Protein AF-A0A1S3R4X0-F1 (afdb_monomer_lite)

Foldseek 3Di:
DPVVVVVVVVVVVVVCCVVVVVVVCVVPPDPDDDDADPDPAPPDQAPPQPEHQDLEEEEEDARFAEDEYEDQSNAEYETAYANYEWEYEHQNHAETEFEHAHAHETEFEYANYEYEFEYANHEFEYEDALTETEFEEANTEFEYEEHNTETEYEEANYYWYYYYHNYYTYYHYPPPPPPPDD

Radius of gyration: 17.64 Å; chains: 1; bounding box: 61×36×43 Å

pLDDT: mean 70.92, std 19.94, range [28.09, 96.31]

Organism: Salmo salar (NCBI:txid8030)

Secondary structure (DSSP, 8-state):
--HHHHHHHHHHHHHHHHHHHHHHHHHHS---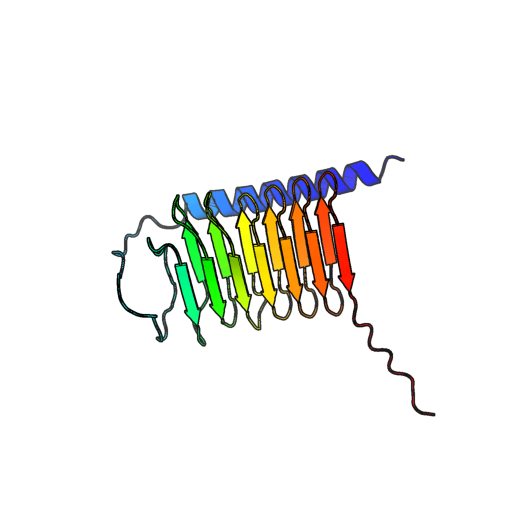-------S---STT-EE---SSSEEEEESTT--EEEEESTT--EEEEESTT-EEEEESTT--EEEEE-SS--EEEEESTT-EEEEESTT-EEEEESTT-EEEEESTT-EEEEESTT-EEEEESTT-EEEEESTT-EEEEE----------

Sequence (182 aa):
MAVTFGLSLSVSWICCLLIGGITCFTLKGNSYGHPAYTGPEPTGSYAQASVVPSPNAKASGHNATSAEVTGPNATSAEVTGPNAMSAVTGPNATSAEATGHNAPSSVKSGPGASADASGPGASAEASGPGASAIASGPGASAIASDPGASAIASGPGASAEASGPGASAEASSLEQTARPLN

Structure (mmCIF, N/CA/C/O backbone):
data_AF-A0A1S3R4X0-F1
#
_entry.id   AF-A0A1S3R4X0-F1
#
loop_
_atom_site.group_PDB
_atom_site.id
_atom_site.type_symbol
_atom_site.label_atom_id
_atom_site.label_alt_id
_atom_site.label_comp_id
_atom_site.label_asym_id
_atom_site.label_entity_id
_atom_site.label_seq_id
_atom_site.pdbx_PDB_ins_code
_atom_site.Cartn_x
_atom_site.Cartn_y
_atom_site.Cartn_z
_atom_site.occupancy
_atom_site.B_iso_or_equiv
_atom_site.auth_seq_id
_atom_site.auth_comp_id
_atom_site.auth_asym_id
_atom_site.auth_atom_id
_atom_site.pdbx_PDB_model_num
ATOM 1 N N . MET A 1 1 ? -19.118 11.518 -16.389 1.00 47.31 1 MET A N 1
ATOM 2 C CA . MET A 1 1 ? -17.783 10.953 -16.094 1.00 47.31 1 MET A CA 1
ATOM 3 C C . MET A 1 1 ? -16.784 12.107 -15.997 1.00 47.31 1 MET A C 1
ATOM 5 O O . MET A 1 1 ? -16.122 12.409 -16.973 1.00 47.31 1 MET A O 1
ATOM 9 N N . ALA A 1 2 ? -16.766 12.852 -14.890 1.00 46.06 2 ALA A N 1
ATOM 10 C CA . ALA A 1 2 ? -15.880 14.027 -14.739 1.00 46.06 2 ALA A CA 1
ATOM 11 C C . ALA A 1 2 ? -15.479 14.299 -13.277 1.00 46.06 2 ALA A C 1
ATOM 13 O O . ALA A 1 2 ? -14.468 14.938 -13.021 1.00 46.06 2 ALA A O 1
ATOM 14 N N . VAL A 1 3 ? -16.239 13.769 -12.314 1.00 44.47 3 VAL A N 1
ATOM 15 C CA . VAL A 1 3 ? -16.005 13.965 -10.874 1.00 44.47 3 VAL A CA 1
ATOM 16 C C . VAL A 1 3 ? -14.913 13.062 -10.282 1.00 44.47 3 VAL A C 1
ATOM 18 O O . VAL A 1 3 ? -14.351 13.404 -9.251 1.00 44.47 3 VAL A O 1
ATOM 21 N N . THR A 1 4 ? -14.538 11.960 -10.941 1.00 45.53 4 THR A N 1
ATOM 22 C CA . THR A 1 4 ? -13.495 11.037 -10.446 1.00 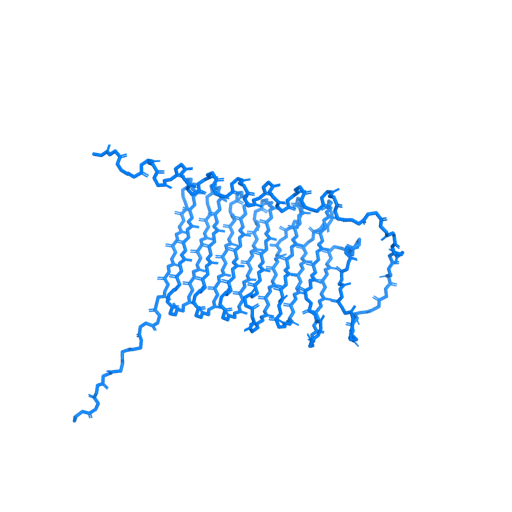45.53 4 THR A CA 1
ATOM 23 C C . THR A 1 4 ? -12.068 11.533 -10.707 1.00 45.53 4 THR A C 1
ATOM 25 O O . THR A 1 4 ? -11.182 11.297 -9.891 1.00 45.53 4 THR A O 1
ATOM 28 N N . PHE A 1 5 ? -11.841 12.286 -11.791 1.00 47.38 5 PHE A N 1
ATOM 29 C CA . PHE A 1 5 ? -10.520 12.850 -12.107 1.00 47.38 5 PHE A CA 1
ATOM 30 C C . PHE A 1 5 ? -10.103 13.974 -11.146 1.00 47.38 5 PHE A C 1
ATOM 32 O O . PHE A 1 5 ? -8.922 14.104 -10.840 1.00 47.38 5 PHE A O 1
ATOM 39 N N . GLY A 1 6 ? -11.060 14.755 -10.630 1.00 41.00 6 GLY A N 1
ATOM 40 C CA . GLY A 1 6 ? -10.781 15.833 -9.673 1.00 41.00 6 GLY A CA 1
ATOM 41 C C . GLY A 1 6 ? -10.344 15.322 -8.297 1.00 41.00 6 GLY A C 1
ATOM 42 O O . GLY A 1 6 ? -9.409 15.861 -7.715 1.00 41.00 6 GLY A O 1
ATOM 43 N N . LEU A 1 7 ? -10.963 14.240 -7.813 1.00 49.34 7 LEU A N 1
ATOM 44 C CA . LEU A 1 7 ? -10.590 13.593 -6.548 1.00 49.34 7 LEU A CA 1
ATOM 45 C C . LEU A 1 7 ? -9.188 12.968 -6.626 1.00 49.34 7 LEU A C 1
ATOM 47 O O . LEU A 1 7 ? -8.397 13.133 -5.703 1.00 49.34 7 LEU A O 1
ATOM 51 N N . SER A 1 8 ? -8.852 12.333 -7.754 1.00 48.47 8 SER A N 1
ATOM 52 C CA . SER A 1 8 ? -7.538 11.710 -7.967 1.00 48.47 8 SER A CA 1
ATOM 53 C C . SER A 1 8 ? -6.403 12.741 -8.081 1.00 48.47 8 SER A C 1
ATOM 55 O O . SER A 1 8 ? -5.341 12.549 -7.491 1.00 48.47 8 SER A O 1
ATOM 57 N N . LEU A 1 9 ? -6.638 13.887 -8.740 1.00 51.53 9 LEU A N 1
ATOM 58 C CA . LEU A 1 9 ? -5.670 14.994 -8.760 1.00 51.53 9 LEU A CA 1
ATOM 59 C C . LEU A 1 9 ? -5.505 15.655 -7.384 1.00 51.53 9 LEU A C 1
ATOM 61 O O . LEU A 1 9 ? -4.389 16.018 -7.021 1.00 51.53 9 LEU A O 1
ATOM 65 N N . SER A 1 10 ? -6.585 15.799 -6.608 1.00 50.53 10 SER A N 1
ATOM 66 C CA . SER A 1 10 ? -6.510 16.352 -5.250 1.00 50.53 10 SER A CA 1
ATOM 67 C C . SER A 1 10 ? -5.749 15.442 -4.289 1.00 50.53 10 SER A C 1
ATOM 69 O O . SER A 1 10 ? -4.933 15.951 -3.528 1.00 50.53 10 SER A O 1
ATOM 71 N N . VAL A 1 11 ? -5.961 14.123 -4.347 1.00 54.81 11 VAL A N 1
ATOM 72 C CA . VAL A 1 11 ? -5.218 13.145 -3.533 1.00 54.81 11 VAL A CA 1
ATOM 73 C C . VAL A 1 11 ? -3.748 13.100 -3.949 1.00 54.81 11 VAL A C 1
ATOM 75 O O . VAL A 1 11 ? -2.881 13.216 -3.094 1.00 54.81 11 VAL A O 1
ATOM 78 N N . SER A 1 12 ? -3.447 13.065 -5.253 1.00 55.78 12 SER A N 1
ATOM 79 C CA . SER A 1 12 ? -2.066 13.119 -5.757 1.00 55.78 12 SER A CA 1
ATOM 80 C C . SER A 1 12 ? -1.344 14.414 -5.364 1.00 55.78 12 SER A C 1
ATOM 82 O O . SER A 1 12 ? -0.168 14.378 -5.005 1.00 55.78 12 SER A O 1
ATOM 84 N N . TRP A 1 13 ? -2.037 15.556 -5.359 1.00 53.19 13 TRP A N 1
ATOM 85 C CA . TRP A 1 13 ? -1.464 16.828 -4.916 1.00 53.19 13 TRP A CA 1
ATOM 86 C C . TRP A 1 13 ? -1.247 16.869 -3.397 1.00 53.19 13 TRP A C 1
ATOM 88 O O . TRP A 1 13 ? -0.196 17.327 -2.947 1.00 53.19 13 TRP A O 1
ATOM 98 N N . ILE A 1 14 ? -2.184 16.333 -2.609 1.00 63.31 14 ILE A N 1
ATOM 99 C CA . ILE A 1 14 ? -2.023 16.159 -1.158 1.00 63.31 14 ILE A CA 1
ATOM 100 C C . ILE A 1 14 ? -0.837 15.230 -0.851 1.00 63.31 14 ILE A C 1
ATOM 102 O O . ILE A 1 14 ? -0.012 15.581 -0.012 1.00 63.31 14 ILE A O 1
ATOM 106 N N . CYS A 1 15 ? -0.682 14.117 -1.578 1.00 56.91 15 CYS A N 1
ATOM 107 C CA . CYS A 1 15 ? 0.455 13.204 -1.456 1.00 56.91 15 CYS A CA 1
ATOM 108 C C . CYS A 1 15 ? 1.763 13.894 -1.857 1.00 56.91 15 CYS A C 1
ATOM 110 O O . CYS A 1 15 ? 2.741 13.799 -1.129 1.00 56.91 15 CYS A O 1
ATOM 112 N N . CYS A 1 16 ? 1.789 14.672 -2.944 1.00 54.78 16 CYS A N 1
ATOM 113 C CA . CYS A 1 16 ? 2.972 15.449 -3.331 1.00 54.78 16 CYS A CA 1
ATOM 114 C C . CYS A 1 16 ? 3.359 16.503 -2.279 1.00 54.78 16 CYS A C 1
ATOM 116 O O . CYS A 1 16 ? 4.545 16.735 -2.057 1.00 54.78 16 CYS A O 1
ATOM 118 N N . LEU A 1 17 ? 2.386 17.145 -1.625 1.00 56.50 17 LEU A N 1
ATOM 119 C CA . LEU A 1 17 ? 2.631 18.124 -0.560 1.00 56.50 17 LEU A CA 1
ATOM 120 C C . LEU A 1 17 ? 3.038 17.467 0.763 1.00 56.50 17 LEU A C 1
ATOM 122 O O . LEU A 1 17 ? 3.854 18.037 1.480 1.00 56.50 17 LEU A O 1
ATOM 126 N N . LEU A 1 18 ? 2.526 16.274 1.070 1.00 59.66 18 LEU A N 1
ATOM 127 C CA . LEU A 1 18 ? 2.957 15.474 2.218 1.00 59.66 18 LEU A CA 1
ATOM 128 C C . LEU A 1 18 ? 4.369 14.926 1.998 1.00 59.66 18 LEU A C 1
ATOM 130 O O . LEU A 1 18 ? 5.250 15.212 2.796 1.00 59.66 18 LEU A O 1
ATOM 134 N N . ILE A 1 19 ? 4.633 14.251 0.879 1.00 59.62 19 ILE A N 1
ATOM 135 C CA . ILE A 1 19 ? 5.949 13.691 0.525 1.00 59.62 19 ILE A CA 1
ATOM 136 C C . ILE A 1 19 ? 6.988 14.812 0.355 1.00 59.62 19 ILE A C 1
ATOM 138 O O . ILE A 1 19 ? 8.092 14.741 0.896 1.00 59.62 19 ILE A O 1
ATOM 142 N N . GLY A 1 20 ? 6.634 15.890 -0.350 1.00 52.09 20 GLY A N 1
ATOM 143 C CA . GLY A 1 20 ? 7.471 17.082 -0.508 1.00 52.09 20 GLY A CA 1
ATOM 144 C C . GLY A 1 20 ? 7.675 17.844 0.803 1.00 52.09 20 GLY A C 1
ATOM 145 O O . GLY A 1 20 ? 8.754 18.369 1.056 1.00 52.09 20 GLY A O 1
ATOM 146 N N . GLY A 1 21 ? 6.661 17.877 1.668 1.00 50.28 21 GLY A N 1
ATOM 147 C CA . GLY A 1 21 ? 6.725 18.491 2.991 1.00 50.28 21 GLY A CA 1
ATOM 148 C C . GLY A 1 21 ? 7.621 17.712 3.946 1.00 50.28 21 GLY A C 1
ATOM 149 O O . GLY A 1 21 ? 8.451 18.318 4.611 1.00 50.28 21 GLY A O 1
ATOM 150 N N . ILE A 1 22 ? 7.520 16.383 3.959 1.00 56.66 22 ILE A N 1
ATOM 151 C CA . ILE A 1 22 ? 8.335 15.493 4.794 1.00 56.66 22 ILE A CA 1
ATOM 152 C C . ILE A 1 22 ? 9.797 15.524 4.327 1.00 56.66 22 ILE A C 1
ATOM 154 O O . ILE A 1 22 ? 10.690 15.720 5.145 1.00 56.66 22 ILE A O 1
ATOM 158 N N . THR A 1 23 ? 10.056 15.448 3.017 1.00 48.06 23 THR A N 1
ATOM 159 C CA . THR A 1 23 ? 11.420 15.558 2.455 1.00 48.06 23 THR A CA 1
ATOM 160 C C . THR A 1 23 ? 12.035 16.955 2.616 1.00 48.06 23 THR A C 1
ATOM 162 O O . THR A 1 23 ? 13.235 17.089 2.852 1.00 48.06 23 THR A O 1
ATOM 165 N N . CYS A 1 24 ? 11.235 18.023 2.538 1.00 38.50 24 CYS A N 1
ATOM 166 C CA . CYS A 1 24 ? 11.701 19.389 2.796 1.00 38.50 24 CYS A CA 1
ATOM 167 C C . CYS A 1 24 ? 11.922 19.649 4.298 1.00 38.50 24 CYS A C 1
ATOM 169 O O . CYS A 1 24 ? 12.855 20.360 4.679 1.00 38.50 24 CYS A O 1
ATOM 171 N N . PHE A 1 25 ? 11.107 19.043 5.166 1.00 35.41 25 PHE A N 1
ATOM 172 C CA . PHE A 1 25 ? 11.258 19.122 6.617 1.00 35.41 25 PHE A CA 1
ATOM 173 C C . PHE A 1 25 ? 12.509 18.369 7.097 1.00 35.41 25 PHE A C 1
ATOM 175 O O . PHE A 1 25 ? 13.238 18.895 7.938 1.00 35.41 25 PHE A O 1
ATOM 182 N N . THR A 1 26 ? 12.841 17.215 6.505 1.00 45.47 26 THR A N 1
ATOM 183 C CA . THR A 1 26 ? 14.084 16.479 6.811 1.00 45.47 26 THR A CA 1
ATOM 184 C C . THR A 1 26 ? 15.342 17.171 6.280 1.00 45.47 26 THR A C 1
ATOM 186 O O . THR A 1 26 ? 16.381 17.112 6.928 1.00 45.47 26 THR A O 1
ATOM 189 N N . LEU A 1 27 ? 15.264 17.919 5.171 1.00 42.38 27 LEU A N 1
ATOM 190 C CA . LEU A 1 27 ? 16.390 18.727 4.671 1.00 42.38 27 LEU A CA 1
ATOM 191 C C . LEU A 1 27 ? 16.694 19.971 5.527 1.00 42.38 27 LEU A C 1
ATOM 193 O O . LEU A 1 27 ? 17.805 20.499 5.455 1.00 42.38 27 LEU A O 1
ATOM 197 N N . LYS A 1 28 ? 15.737 20.455 6.332 1.00 34.75 28 LYS A N 1
ATOM 198 C CA . LYS A 1 28 ? 15.907 21.652 7.181 1.00 34.75 28 LYS A CA 1
ATOM 199 C C . LYS A 1 28 ? 16.036 21.345 8.681 1.00 34.75 28 LYS A C 1
ATOM 201 O O . LYS A 1 28 ? 16.394 22.236 9.452 1.00 34.75 28 LYS A O 1
ATOM 206 N N . GLY A 1 29 ? 15.763 20.108 9.093 1.00 33.56 29 GLY A N 1
ATOM 207 C CA . GLY A 1 29 ? 15.883 19.636 10.468 1.00 33.56 29 GLY A CA 1
ATOM 208 C C . GLY A 1 29 ? 17.273 19.084 10.781 1.00 33.56 29 GLY A C 1
ATOM 209 O O . GLY A 1 29 ? 17.555 17.920 10.539 1.00 33.56 29 GLY A O 1
ATOM 210 N N . ASN A 1 30 ? 18.088 19.919 11.422 1.00 37.84 30 ASN A N 1
ATOM 211 C CA . ASN A 1 30 ? 19.191 19.532 12.306 1.00 37.84 30 ASN A CA 1
ATOM 212 C C . ASN A 1 30 ? 20.501 19.038 11.667 1.00 37.84 30 ASN A C 1
ATOM 214 O O . ASN A 1 30 ? 20.929 17.897 11.822 1.00 37.84 30 ASN A O 1
ATOM 218 N N . SER A 1 31 ? 21.267 20.014 11.178 1.00 38.22 31 SER A N 1
ATOM 219 C CA . SER A 1 31 ? 22.726 20.054 11.331 1.00 38.22 31 SER A CA 1
ATOM 220 C C . SER A 1 31 ? 23.139 20.070 12.815 1.00 38.22 31 SER A C 1
ATOM 222 O O . SER A 1 31 ? 23.602 21.089 13.313 1.00 38.22 31 SER A O 1
ATOM 224 N N . TYR A 1 32 ? 22.985 18.961 13.539 1.00 34.22 32 TYR A N 1
ATOM 225 C CA . TYR A 1 32 ? 23.678 18.737 14.811 1.00 34.22 32 TYR A CA 1
ATOM 226 C C . TYR A 1 32 ? 24.128 17.283 14.868 1.00 34.22 32 TYR A C 1
ATOM 228 O O . TYR A 1 32 ? 23.333 16.368 15.060 1.00 34.22 32 TYR A O 1
ATOM 236 N N . GLY A 1 33 ? 25.422 17.091 14.614 1.00 35.88 33 GLY A N 1
ATOM 237 C CA . GLY A 1 33 ? 26.056 15.786 14.563 1.00 35.88 33 GLY A CA 1
ATOM 238 C C . GLY A 1 33 ? 25.955 15.031 15.883 1.00 35.88 33 GLY A C 1
ATOM 239 O O . GLY A 1 33 ? 26.102 15.601 16.963 1.00 35.88 33 GLY A O 1
ATOM 240 N N . HIS A 1 34 ? 25.781 13.719 15.770 1.00 28.09 34 HIS A N 1
ATOM 241 C CA . HIS A 1 34 ? 26.094 12.781 16.834 1.00 28.09 34 HIS A CA 1
ATOM 242 C C . HIS A 1 34 ? 26.784 11.565 16.195 1.00 28.09 34 HIS A C 1
ATOM 244 O O . HIS A 1 34 ? 26.302 11.075 15.172 1.00 28.09 34 HIS A O 1
ATOM 250 N N . PRO A 1 35 ? 27.950 11.128 16.702 1.00 36.06 35 PRO A N 1
ATOM 251 C CA . PRO A 1 35 ? 28.755 10.112 16.040 1.00 36.06 35 PRO A CA 1
ATOM 252 C C . PRO A 1 35 ? 28.048 8.754 16.060 1.00 36.06 35 PRO A C 1
ATOM 254 O O . PRO A 1 35 ? 27.421 8.378 17.051 1.00 36.06 35 PRO A O 1
ATOM 257 N N . ALA A 1 36 ? 28.179 8.032 14.946 1.00 32.47 36 ALA A N 1
ATOM 258 C CA . ALA A 1 36 ? 27.643 6.696 14.732 1.00 32.47 36 ALA A CA 1
ATOM 259 C C . ALA A 1 36 ? 28.091 5.735 15.846 1.00 32.47 36 ALA A C 1
ATOM 261 O O . ALA A 1 36 ? 29.285 5.487 16.023 1.00 32.47 36 ALA A O 1
ATOM 262 N N . TYR A 1 37 ? 27.129 5.189 16.590 1.00 30.66 37 TYR A N 1
ATOM 263 C CA . TYR A 1 37 ? 27.383 4.170 17.601 1.00 30.66 37 TYR A CA 1
ATOM 264 C C . TYR A 1 37 ? 27.243 2.786 16.960 1.00 30.66 37 TYR A C 1
ATOM 266 O O . TYR A 1 37 ? 26.142 2.328 16.665 1.00 30.66 37 TYR A O 1
ATOM 274 N N . THR A 1 38 ? 28.370 2.119 16.718 1.00 36.75 38 THR A N 1
ATOM 275 C CA . THR A 1 38 ? 28.429 0.708 16.316 1.00 36.75 38 THR A CA 1
ATOM 276 C C . THR A 1 38 ? 28.556 -0.150 17.578 1.00 36.75 38 THR A C 1
ATOM 278 O O . THR A 1 38 ? 29.664 -0.440 18.029 1.00 36.75 38 THR A O 1
ATOM 281 N N . GLY A 1 39 ? 27.430 -0.505 18.194 1.00 33.59 39 GLY A N 1
ATOM 282 C CA . GLY A 1 39 ? 27.356 -1.343 19.396 1.00 33.59 39 GLY A CA 1
ATOM 283 C C . GLY A 1 39 ? 26.039 -2.132 19.449 1.00 33.59 39 GLY A C 1
ATOM 284 O O . GLY A 1 39 ? 25.142 -1.824 18.666 1.00 33.59 39 GLY A O 1
ATOM 285 N N . PRO A 1 40 ? 25.934 -3.169 20.306 1.00 38.47 40 PRO A N 1
ATOM 286 C CA . PRO A 1 40 ? 24.816 -4.119 20.308 1.00 38.47 40 PRO A CA 1
ATOM 287 C C . PRO A 1 40 ? 23.471 -3.439 20.605 1.00 38.47 40 PRO A C 1
ATOM 289 O O . PRO A 1 40 ? 23.451 -2.359 21.192 1.00 38.47 40 PRO A O 1
ATOM 292 N N . GLU A 1 41 ? 22.379 -4.093 20.174 1.00 44.31 41 GLU A N 1
ATOM 293 C CA . GLU A 1 41 ? 20.972 -3.651 20.259 1.00 44.31 41 GLU A CA 1
ATOM 294 C C . GLU A 1 41 ? 20.704 -2.693 21.439 1.00 44.31 41 GLU A C 1
ATOM 296 O O . GLU A 1 41 ? 20.881 -3.086 22.597 1.00 44.31 41 GLU A O 1
ATOM 301 N N . PRO A 1 42 ? 20.256 -1.446 21.188 1.00 41.44 42 PRO A N 1
ATOM 302 C CA . PRO A 1 42 ? 19.991 -0.493 22.254 1.00 41.44 42 PRO A CA 1
ATOM 303 C C . PRO A 1 42 ? 18.702 -0.874 22.996 1.00 41.44 42 PRO A C 1
ATOM 305 O O . PRO A 1 42 ? 17.617 -0.372 22.716 1.00 41.44 42 PRO A O 1
ATOM 308 N N . THR A 1 43 ? 18.817 -1.752 23.991 1.00 39.84 43 THR A N 1
ATOM 309 C CA . THR A 1 43 ? 17.780 -2.000 24.999 1.00 39.84 43 THR A CA 1
ATOM 310 C C . THR A 1 43 ? 17.875 -0.918 26.079 1.00 39.84 43 THR A C 1
ATOM 312 O O . THR A 1 43 ? 18.408 -1.146 27.164 1.00 39.84 43 THR A O 1
ATOM 315 N N . GLY A 1 44 ? 17.443 0.309 25.777 1.00 35.19 44 GLY A N 1
ATOM 316 C CA . GLY A 1 44 ? 17.578 1.433 26.708 1.00 35.19 44 GLY A CA 1
ATOM 317 C C . GLY A 1 44 ? 16.786 2.673 26.304 1.00 35.19 44 GLY A C 1
ATOM 318 O O . GLY A 1 44 ? 16.515 2.899 25.131 1.00 35.19 44 GLY A O 1
ATOM 319 N N . SER A 1 45 ? 16.404 3.473 27.301 1.00 32.06 45 SER A N 1
ATOM 320 C CA . SER A 1 45 ? 15.369 4.522 27.317 1.00 32.06 45 SER A CA 1
ATOM 321 C C . SER A 1 45 ? 15.569 5.749 26.404 1.00 32.06 45 SER A C 1
ATOM 323 O O . SER A 1 45 ? 15.039 6.811 26.712 1.00 32.06 45 SER A O 1
ATOM 325 N N . TYR A 1 46 ? 16.300 5.646 25.296 1.00 40.03 46 TYR A N 1
ATOM 326 C CA . TYR A 1 46 ? 16.515 6.702 24.290 1.00 40.03 46 TYR A CA 1
ATOM 327 C C . TYR A 1 46 ? 16.852 6.095 22.918 1.00 40.03 46 TYR A C 1
ATOM 329 O O . TYR A 1 46 ? 17.752 6.551 22.219 1.00 40.03 46 TYR A O 1
ATOM 337 N N . ALA A 1 47 ? 16.115 5.054 22.517 1.00 42.47 47 ALA A N 1
ATOM 338 C CA . ALA A 1 47 ? 16.218 4.442 21.194 1.00 42.47 47 ALA A CA 1
ATOM 339 C C . ALA A 1 47 ? 15.587 5.336 20.103 1.00 42.47 47 ALA A C 1
ATOM 341 O O . ALA A 1 47 ? 14.598 4.979 19.464 1.00 42.47 47 ALA A O 1
ATOM 342 N N . GLN A 1 48 ? 16.166 6.519 19.891 1.00 44.28 48 GLN A N 1
ATOM 343 C CA . GLN A 1 48 ? 16.161 7.148 18.577 1.00 44.28 48 GLN A CA 1
ATOM 344 C C . GLN A 1 48 ? 17.305 6.486 17.811 1.00 44.28 48 GLN A C 1
ATOM 346 O O . GLN A 1 48 ? 18.461 6.883 17.965 1.00 44.28 48 GLN A O 1
ATOM 351 N N . ALA A 1 49 ? 17.016 5.424 17.050 1.00 44.66 49 ALA A N 1
ATOM 352 C CA . ALA A 1 49 ? 18.001 4.822 16.158 1.00 44.66 49 ALA A CA 1
ATOM 353 C C . ALA A 1 49 ? 18.197 5.764 14.960 1.00 44.66 49 ALA A C 1
ATOM 355 O O . ALA A 1 49 ? 17.697 5.542 13.862 1.00 44.66 49 ALA A O 1
ATOM 356 N N . SER A 1 50 ? 18.887 6.872 15.230 1.00 43.75 50 SER A N 1
ATOM 357 C CA . SER A 1 50 ? 19.375 7.820 14.242 1.00 43.75 50 SER A CA 1
ATOM 358 C C . SER A 1 50 ? 20.349 7.081 13.330 1.00 43.75 50 SER A C 1
ATOM 360 O O . SER A 1 50 ? 21.425 6.679 13.771 1.00 43.75 50 SER A O 1
ATOM 362 N N . VAL A 1 51 ? 19.904 6.858 12.091 1.00 47.16 51 VAL A N 1
ATOM 363 C CA . VAL A 1 51 ? 20.682 6.496 10.898 1.00 47.16 51 VAL A CA 1
ATOM 364 C C . VAL A 1 51 ? 21.809 5.501 11.186 1.00 47.16 51 VAL A C 1
ATOM 366 O O . VAL A 1 51 ? 22.977 5.867 11.318 1.00 47.16 51 VAL A O 1
ATOM 369 N N . VAL A 1 52 ? 21.472 4.214 11.269 1.00 44.50 52 VAL A N 1
ATOM 370 C CA . VAL A 1 52 ? 22.494 3.169 11.389 1.00 44.50 52 VAL A CA 1
ATOM 371 C C . VAL A 1 52 ? 23.119 2.946 10.000 1.00 44.50 52 VAL A C 1
ATOM 373 O O . VAL A 1 52 ? 22.389 2.596 9.076 1.00 44.50 52 VAL A O 1
ATOM 376 N N . PRO A 1 53 ? 24.453 3.043 9.810 1.00 47.41 53 PRO A N 1
ATOM 377 C CA . PRO A 1 53 ? 25.127 2.603 8.577 1.00 47.41 53 PRO A CA 1
ATOM 378 C C . PRO A 1 53 ? 25.166 1.071 8.417 1.00 47.41 53 PRO A C 1
ATOM 380 O O . PRO A 1 53 ? 25.990 0.536 7.675 1.00 47.41 53 PRO A O 1
ATOM 383 N N . SER A 1 54 ? 24.314 0.355 9.148 1.00 57.75 54 SER A N 1
ATOM 384 C CA . SER A 1 54 ? 24.196 -1.094 9.086 1.00 57.75 54 SER A CA 1
ATOM 385 C C . SER A 1 54 ? 23.088 -1.452 8.102 1.00 57.75 54 SER A C 1
ATOM 387 O O . SER A 1 54 ? 22.106 -0.721 8.007 1.00 57.75 54 SER A O 1
ATOM 389 N N . PRO A 1 55 ? 23.191 -2.591 7.399 1.00 76.75 55 PRO A N 1
ATOM 390 C CA . PRO A 1 55 ? 22.124 -3.075 6.524 1.00 76.75 55 PRO A CA 1
ATOM 391 C C . PRO A 1 55 ? 20.765 -3.222 7.232 1.00 76.75 55 PRO A C 1
ATOM 393 O O . PRO A 1 55 ? 19.724 -3.261 6.577 1.00 76.75 55 PRO A O 1
ATOM 396 N N . ASN A 1 56 ? 20.762 -3.289 8.564 1.00 78.69 56 ASN A N 1
ATOM 397 C CA . ASN A 1 56 ? 19.583 -3.518 9.379 1.00 78.69 56 ASN A CA 1
ATOM 398 C C . ASN A 1 56 ? 19.546 -2.550 10.570 1.00 78.69 56 ASN A C 1
ATOM 400 O O . ASN A 1 56 ? 20.581 -2.303 11.196 1.00 78.69 56 ASN A O 1
ATOM 404 N N . ALA A 1 57 ? 18.356 -2.061 10.919 1.00 79.31 57 ALA A N 1
ATOM 405 C CA . ALA A 1 57 ? 18.098 -1.332 12.159 1.00 79.31 57 ALA A CA 1
ATOM 406 C C . ALA A 1 57 ? 16.953 -1.988 12.936 1.00 79.31 57 ALA A C 1
ATOM 408 O O . ALA A 1 57 ? 15.979 -2.449 12.349 1.00 79.31 57 ALA A O 1
ATOM 409 N N . LYS A 1 58 ? 17.066 -2.031 14.263 1.00 81.31 58 LYS A N 1
ATOM 410 C CA . LYS A 1 58 ? 16.025 -2.574 15.135 1.00 81.31 58 LYS A CA 1
ATOM 411 C C . LYS A 1 58 ? 15.941 -1.773 16.426 1.00 81.31 58 LYS A C 1
ATOM 413 O O . LYS A 1 58 ? 16.965 -1.523 17.061 1.00 81.31 58 LYS A O 1
ATOM 418 N N . ALA A 1 59 ? 14.732 -1.385 16.814 1.00 76.69 59 ALA A N 1
ATOM 419 C CA . ALA A 1 59 ? 14.458 -0.676 18.057 1.00 76.69 59 ALA A CA 1
ATOM 420 C C . ALA A 1 59 ? 13.232 -1.277 18.759 1.00 76.69 59 ALA A C 1
ATOM 422 O O . ALA A 1 59 ? 12.197 -1.505 18.142 1.00 76.69 59 ALA A O 1
ATOM 423 N N . SER A 1 60 ? 13.327 -1.522 20.066 1.00 77.56 60 SER A N 1
ATOM 424 C CA . SER A 1 60 ? 12.214 -2.062 20.853 1.00 77.56 60 SER A CA 1
ATOM 425 C C . SER A 1 60 ? 12.152 -1.430 22.240 1.00 77.56 60 SER A C 1
ATOM 427 O O . SER A 1 60 ? 13.182 -1.163 22.8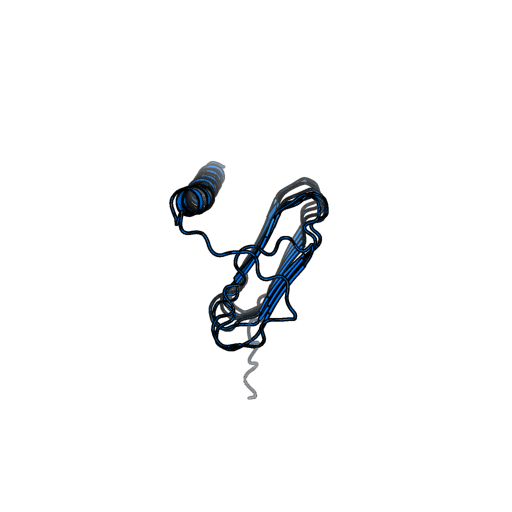62 1.00 77.56 60 SER A O 1
ATOM 429 N N . GLY A 1 61 ? 10.936 -1.184 22.727 1.00 71.94 61 GLY A N 1
ATOM 430 C CA . GLY A 1 61 ? 10.663 -0.744 24.093 1.00 71.94 61 GLY A CA 1
ATOM 431 C C . GLY A 1 61 ? 9.819 0.527 24.182 1.00 71.94 61 GLY A C 1
ATOM 432 O O . GLY A 1 61 ? 9.415 1.122 23.188 1.00 71.94 61 GLY A O 1
ATOM 433 N N . HIS A 1 62 ? 9.571 0.973 25.414 1.00 64.50 62 HIS A N 1
ATOM 434 C CA . HIS A 1 62 ? 8.663 2.087 25.725 1.00 64.50 62 HIS A CA 1
ATOM 435 C C . HIS A 1 62 ? 9.067 3.441 25.117 1.00 64.50 62 HIS A C 1
ATOM 437 O O . HIS A 1 62 ? 8.237 4.343 25.062 1.00 64.50 62 HIS A O 1
ATOM 443 N N . ASN A 1 63 ? 10.322 3.588 24.675 1.00 64.12 63 ASN A N 1
ATOM 444 C CA . ASN A 1 63 ? 10.829 4.795 24.015 1.00 64.12 63 ASN A CA 1
ATOM 445 C C . ASN A 1 63 ? 11.368 4.534 22.593 1.00 64.12 63 ASN A C 1
ATOM 447 O O . ASN A 1 63 ? 12.047 5.385 22.022 1.00 64.12 63 ASN A O 1
ATOM 451 N N . ALA A 1 64 ? 11.117 3.351 22.027 1.00 71.31 64 ALA A N 1
ATOM 452 C CA . ALA A 1 64 ? 11.449 3.086 20.634 1.00 71.31 64 ALA A CA 1
ATOM 453 C C . ALA A 1 64 ? 10.440 3.818 19.745 1.00 71.31 64 ALA A C 1
ATOM 455 O O . ALA A 1 64 ? 9.230 3.619 19.863 1.00 71.31 64 ALA A O 1
ATOM 456 N N . THR A 1 65 ? 10.942 4.714 18.901 1.00 73.69 65 THR A N 1
ATOM 457 C CA . THR A 1 65 ? 10.098 5.583 18.067 1.00 73.69 65 THR A CA 1
ATOM 458 C C . THR A 1 65 ? 10.484 5.543 16.601 1.00 73.69 65 THR A C 1
ATOM 460 O O . THR A 1 65 ? 9.600 5.656 15.766 1.00 73.69 65 THR A O 1
ATOM 463 N N . SER A 1 66 ? 11.758 5.335 16.256 1.00 75.00 66 SER A N 1
ATOM 464 C CA . SER A 1 66 ? 12.162 5.267 14.851 1.00 75.00 66 SER A CA 1
ATOM 465 C C . SER A 1 66 ? 13.355 4.341 14.606 1.00 75.00 66 SER A C 1
ATOM 467 O O . SER A 1 66 ? 14.248 4.240 15.456 1.00 75.00 66 SER A O 1
ATOM 469 N N . ALA A 1 67 ? 13.355 3.686 13.444 1.00 76.56 67 ALA A N 1
ATOM 470 C CA . ALA A 1 67 ? 14.490 3.003 12.841 1.00 76.56 67 ALA A CA 1
ATOM 471 C C . ALA A 1 67 ? 14.524 3.324 11.345 1.00 76.56 67 ALA A C 1
ATOM 473 O O . ALA A 1 67 ? 13.599 2.990 10.602 1.00 76.56 67 ALA A O 1
ATOM 474 N N . GLU A 1 68 ? 15.616 3.949 10.905 1.00 77.75 68 GLU A N 1
ATOM 475 C CA . GLU A 1 68 ? 15.787 4.360 9.514 1.00 77.75 68 GLU A CA 1
ATOM 476 C C . GLU A 1 68 ? 17.102 3.836 8.943 1.00 77.75 68 GLU A C 1
ATOM 478 O O . GLU A 1 68 ? 18.172 4.019 9.534 1.00 77.75 68 GLU A O 1
ATOM 483 N N . VAL A 1 69 ? 17.028 3.198 7.772 1.00 72.50 69 VAL A N 1
ATOM 484 C CA . VAL A 1 69 ? 18.204 2.693 7.054 1.00 72.50 69 VAL A CA 1
ATOM 485 C C . VAL A 1 69 ? 18.169 3.170 5.609 1.00 72.50 69 VAL A C 1
ATOM 487 O O . VAL A 1 69 ? 17.279 2.821 4.838 1.00 72.50 69 VAL A O 1
ATOM 490 N N . THR A 1 70 ? 19.172 3.949 5.214 1.00 77.62 70 THR A N 1
ATOM 491 C CA . THR A 1 70 ? 19.316 4.432 3.835 1.00 77.62 70 THR A CA 1
ATOM 492 C C . THR A 1 70 ? 20.681 4.051 3.287 1.00 77.62 70 THR A C 1
ATOM 494 O O . THR A 1 70 ? 21.698 4.258 3.945 1.00 77.62 70 THR A O 1
ATOM 497 N N . GLY A 1 71 ? 20.723 3.520 2.065 1.00 73.06 71 GLY A N 1
ATOM 498 C CA . GLY A 1 71 ? 21.978 3.261 1.366 1.00 73.06 71 GLY A CA 1
ATOM 499 C C . GLY A 1 71 ? 21.958 2.034 0.453 1.00 73.06 71 GLY A C 1
ATOM 500 O O . GLY A 1 71 ? 20.986 1.283 0.418 1.00 73.06 71 GLY A O 1
ATOM 501 N N . PRO A 1 72 ? 23.056 1.789 -0.284 1.00 69.81 72 PRO A N 1
ATOM 502 C CA . PRO A 1 72 ? 23.160 0.673 -1.229 1.00 69.81 72 PRO A CA 1
ATOM 503 C C . PRO A 1 72 ? 23.065 -0.703 -0.556 1.00 69.81 72 PRO A C 1
ATOM 505 O O . PRO A 1 72 ? 22.683 -1.676 -1.196 1.00 69.81 72 PRO A O 1
ATOM 508 N N . ASN A 1 73 ? 23.396 -0.774 0.734 1.00 75.69 73 ASN A N 1
ATOM 509 C CA . ASN A 1 73 ? 23.327 -1.990 1.534 1.00 75.69 73 ASN A CA 1
ATOM 510 C C . ASN A 1 73 ? 22.117 -2.004 2.482 1.00 75.69 73 ASN A C 1
ATOM 512 O O . ASN A 1 73 ? 22.079 -2.826 3.379 1.00 75.69 73 ASN A O 1
ATOM 516 N N . ALA A 1 74 ? 21.172 -1.068 2.353 1.00 77.25 74 ALA A N 1
ATOM 517 C CA . ALA A 1 74 ? 20.002 -1.022 3.223 1.00 77.25 74 ALA A CA 1
ATOM 518 C C . ALA A 1 74 ? 19.087 -2.221 2.955 1.00 77.25 74 ALA A C 1
ATOM 520 O O . ALA A 1 74 ? 18.706 -2.451 1.808 1.00 77.25 74 ALA A O 1
ATOM 521 N N . THR A 1 75 ? 18.704 -2.939 4.009 1.00 78.75 75 THR A N 1
ATOM 522 C CA . THR A 1 75 ? 17.972 -4.207 3.915 1.00 78.75 75 THR A CA 1
ATOM 523 C C . THR A 1 75 ? 16.671 -4.144 4.715 1.00 78.75 75 THR A C 1
ATOM 525 O O . THR A 1 75 ? 15.597 -4.210 4.108 1.00 78.75 75 THR A O 1
ATOM 528 N N . SER A 1 76 ? 16.729 -3.933 6.041 1.00 80.19 76 SER A N 1
ATOM 529 C CA . SER A 1 76 ? 15.525 -3.882 6.894 1.00 80.19 76 SER A CA 1
ATOM 530 C C . SER A 1 76 ? 15.562 -2.864 8.037 1.00 80.19 76 SER A C 1
ATOM 532 O O . SER A 1 76 ? 16.629 -2.484 8.516 1.00 80.19 76 SER A O 1
ATOM 534 N N . ALA A 1 77 ? 14.381 -2.453 8.497 1.00 82.12 77 ALA A N 1
ATOM 535 C CA . ALA A 1 77 ? 14.201 -1.710 9.737 1.00 82.12 77 ALA A CA 1
ATOM 536 C C . ALA A 1 77 ? 12.998 -2.274 10.507 1.00 82.12 77 ALA A C 1
ATOM 538 O O . ALA A 1 77 ? 11.966 -2.564 9.906 1.00 82.12 77 ALA A O 1
ATOM 539 N N . GLU A 1 78 ? 13.131 -2.428 11.821 1.00 84.50 78 GLU A N 1
ATOM 540 C CA . GLU A 1 78 ? 12.079 -2.932 12.710 1.00 84.50 78 GLU A CA 1
ATOM 541 C C . GLU A 1 78 ? 11.941 -2.003 13.919 1.00 84.50 78 GLU A C 1
ATOM 543 O O . GLU A 1 78 ? 12.924 -1.715 14.609 1.00 84.50 78 GLU A O 1
ATOM 548 N N . VAL A 1 79 ? 10.722 -1.553 14.213 1.00 82.00 79 VAL A N 1
ATOM 549 C CA . VAL A 1 79 ? 10.434 -0.799 15.437 1.00 82.00 79 VAL A CA 1
ATOM 550 C C . VAL A 1 79 ? 9.228 -1.370 16.154 1.00 82.00 79 VAL A C 1
ATOM 552 O O . VAL A 1 79 ? 8.143 -1.453 15.590 1.00 82.00 79 VAL A O 1
ATOM 555 N N . THR A 1 80 ? 9.397 -1.686 17.436 1.00 84.31 80 THR A N 1
ATOM 556 C CA . THR A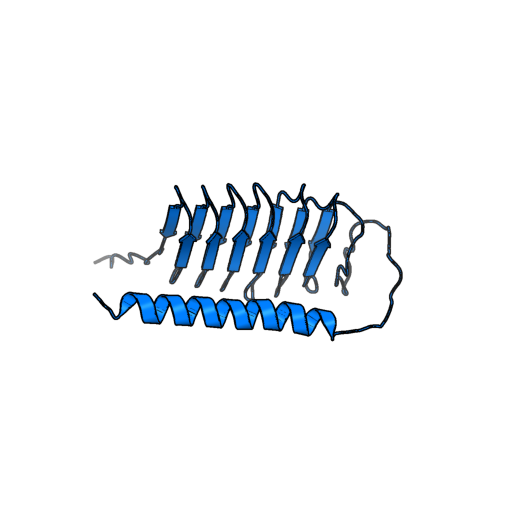 1 80 ? 8.289 -1.981 18.349 1.00 84.31 80 THR A CA 1
ATOM 557 C C . THR A 1 80 ? 8.222 -0.919 19.439 1.00 84.31 80 THR A C 1
ATOM 559 O O . THR A 1 80 ? 9.074 -0.879 20.327 1.00 84.31 80 THR A O 1
ATOM 562 N N . GLY A 1 81 ? 7.199 -0.069 19.407 1.00 80.69 81 GLY A N 1
ATOM 563 C CA . GLY A 1 81 ? 7.049 1.021 20.366 1.00 80.69 81 GLY A CA 1
ATOM 564 C C . GLY A 1 81 ? 5.761 1.822 20.181 1.00 80.69 81 GLY A C 1
ATOM 565 O O . GLY A 1 81 ? 5.040 1.637 19.206 1.00 80.69 81 GLY A O 1
ATOM 566 N N . PRO A 1 82 ? 5.412 2.705 21.131 1.00 71.62 82 PRO A N 1
ATOM 567 C CA . PRO A 1 82 ? 4.119 3.379 21.133 1.00 71.62 82 PRO A CA 1
ATOM 568 C C . PRO A 1 82 ? 3.870 4.226 19.882 1.00 71.62 82 PRO A C 1
ATOM 570 O O . PRO A 1 82 ? 2.723 4.277 19.476 1.00 71.62 82 PRO A O 1
ATOM 573 N N . ASN A 1 83 ? 4.897 4.826 19.274 1.00 78.00 83 ASN A N 1
ATOM 574 C CA . ASN A 1 83 ? 4.817 5.610 18.033 1.00 78.00 83 ASN A CA 1
ATOM 575 C C . ASN A 1 83 ? 5.885 5.099 17.052 1.00 78.00 83 ASN A C 1
ATOM 577 O O . ASN A 1 83 ? 6.811 5.828 16.709 1.00 78.00 83 ASN A O 1
ATOM 581 N N . ALA A 1 84 ? 5.849 3.804 16.736 1.00 82.25 84 ALA A N 1
ATOM 582 C CA . ALA A 1 84 ? 6.880 3.146 15.941 1.00 82.25 84 ALA A CA 1
ATOM 583 C C . ALA A 1 84 ? 6.890 3.642 14.486 1.00 82.25 84 ALA A C 1
ATOM 585 O O . ALA A 1 84 ? 5.876 3.557 13.802 1.00 82.25 84 ALA A O 1
ATOM 586 N N . MET A 1 85 ? 8.042 4.103 14.007 1.00 82.56 85 MET A N 1
ATOM 587 C CA . MET A 1 85 ? 8.267 4.506 12.621 1.00 82.56 85 MET A CA 1
ATOM 588 C C . MET A 1 85 ? 9.428 3.710 12.025 1.00 82.56 85 MET A C 1
ATOM 590 O O . MET A 1 85 ? 10.524 3.696 12.575 1.00 82.56 85 MET A O 1
ATOM 594 N N . SER A 1 86 ? 9.204 3.037 10.905 1.00 81.31 86 SER A N 1
ATOM 595 C CA . SER A 1 86 ? 10.222 2.229 10.237 1.00 81.31 86 SER A CA 1
ATOM 596 C C . SER A 1 86 ? 10.374 2.665 8.790 1.00 81.31 86 SER A C 1
ATOM 598 O O . SER A 1 86 ? 9.406 2.648 8.033 1.00 81.31 86 SER A O 1
ATOM 600 N N . ALA A 1 87 ? 11.578 3.068 8.391 1.00 82.88 87 ALA A N 1
ATOM 601 C CA . ALA A 1 87 ? 11.831 3.536 7.034 1.00 82.88 87 ALA A CA 1
ATOM 602 C C . ALA A 1 87 ? 13.090 2.903 6.454 1.00 82.88 87 ALA A C 1
ATOM 604 O O . ALA A 1 87 ? 14.159 2.911 7.068 1.00 82.88 87 ALA A O 1
ATOM 605 N N . VAL A 1 88 ? 12.997 2.381 5.232 1.00 78.56 88 VAL A N 1
ATOM 606 C CA . VAL A 1 88 ? 14.179 1.863 4.539 1.00 78.56 88 VAL A CA 1
ATOM 607 C C . VAL A 1 88 ? 14.188 2.289 3.081 1.00 78.56 88 VAL A C 1
ATOM 609 O O . VAL A 1 88 ? 13.211 2.120 2.360 1.00 78.56 88 VAL A O 1
ATOM 612 N N . THR A 1 89 ? 15.328 2.797 2.622 1.00 78.50 89 THR A N 1
ATOM 613 C CA . THR A 1 89 ? 15.512 3.209 1.228 1.00 78.50 89 THR A CA 1
ATOM 614 C C . THR A 1 89 ? 16.807 2.632 0.672 1.00 78.50 89 THR A C 1
ATOM 616 O O . THR A 1 89 ? 17.895 2.895 1.187 1.00 78.50 89 THR A O 1
ATOM 619 N N . GLY A 1 90 ? 16.710 1.854 -0.406 1.00 71.00 90 GLY A N 1
ATOM 620 C CA . GLY A 1 90 ? 17.879 1.278 -1.065 1.00 71.00 90 GLY A CA 1
ATOM 621 C C . GLY A 1 90 ? 17.526 0.248 -2.142 1.00 71.00 90 GLY A C 1
ATOM 622 O O . GLY A 1 90 ? 16.408 -0.252 -2.186 1.00 71.00 90 GLY A O 1
ATOM 623 N N . PRO A 1 91 ? 18.477 -0.104 -3.019 1.00 67.75 91 PRO A N 1
ATOM 624 C CA . PRO A 1 91 ? 18.260 -1.095 -4.074 1.00 67.75 91 PRO A CA 1
ATOM 625 C C . PRO A 1 91 ? 18.101 -2.531 -3.543 1.00 67.75 91 PRO A C 1
ATOM 627 O O . PRO A 1 91 ? 17.458 -3.340 -4.197 1.00 67.75 91 PRO A O 1
ATOM 630 N N . ASN A 1 92 ? 18.659 -2.838 -2.365 1.00 72.31 92 ASN A N 1
ATOM 631 C CA . ASN A 1 92 ? 18.560 -4.145 -1.695 1.00 72.31 92 ASN A CA 1
ATOM 632 C C . ASN A 1 92 ? 17.505 -4.164 -0.580 1.00 72.31 92 ASN A C 1
ATOM 634 O O . ASN A 1 92 ? 17.470 -5.067 0.257 1.00 72.31 92 ASN A O 1
ATOM 638 N N . ALA A 1 93 ? 16.675 -3.129 -0.533 1.00 71.88 93 ALA A N 1
ATOM 639 C CA . ALA A 1 93 ? 15.789 -2.873 0.571 1.00 71.88 93 ALA A CA 1
ATOM 640 C C . ALA A 1 93 ? 14.620 -3.870 0.518 1.00 71.88 93 ALA A C 1
ATOM 642 O O . ALA A 1 93 ? 13.722 -3.731 -0.301 1.00 71.88 93 ALA A O 1
ATOM 643 N N . THR A 1 94 ? 14.590 -4.828 1.447 1.00 76.44 94 THR A N 1
ATOM 644 C CA . THR A 1 94 ? 13.573 -5.890 1.473 1.00 76.44 94 THR A CA 1
ATOM 645 C C . THR A 1 94 ? 12.385 -5.587 2.378 1.00 76.44 94 THR A C 1
ATOM 647 O O . THR A 1 94 ? 11.269 -5.715 1.902 1.00 76.44 94 THR A O 1
ATOM 650 N N . SER A 1 95 ? 12.580 -5.133 3.625 1.00 81.19 95 SER A N 1
ATOM 651 C CA . SER A 1 95 ? 11.473 -4.970 4.600 1.00 81.19 95 SER A CA 1
ATOM 652 C C . SER A 1 95 ? 11.532 -3.667 5.415 1.00 81.19 95 SER A C 1
ATOM 654 O O . SER A 1 95 ? 12.612 -3.092 5.569 1.00 81.19 95 SER A O 1
ATOM 656 N N . ALA A 1 96 ? 10.390 -3.182 5.901 1.00 84.75 96 ALA A N 1
ATOM 657 C CA . ALA A 1 96 ? 10.245 -2.151 6.929 1.00 84.75 96 ALA A CA 1
ATOM 658 C C . ALA A 1 96 ? 9.036 -2.503 7.813 1.00 84.75 96 ALA A C 1
ATOM 660 O O . ALA A 1 96 ? 7.922 -2.597 7.308 1.00 84.75 96 ALA A O 1
ATOM 661 N N . GLU A 1 97 ? 9.246 -2.697 9.114 1.00 87.88 97 GLU A N 1
ATOM 662 C CA . GLU A 1 97 ? 8.215 -3.175 10.045 1.00 87.88 97 GLU A CA 1
ATOM 663 C C . GLU A 1 97 ? 8.039 -2.217 11.225 1.00 87.88 97 GLU A C 1
ATOM 665 O O . GLU A 1 97 ? 9.013 -1.836 11.882 1.00 87.88 97 GLU A O 1
ATOM 670 N N . ALA A 1 98 ? 6.794 -1.839 11.514 1.00 85.31 98 ALA A N 1
ATOM 671 C CA . ALA A 1 98 ? 6.452 -0.976 12.639 1.00 85.31 98 ALA A CA 1
ATOM 672 C C . ALA A 1 98 ? 5.268 -1.541 13.433 1.00 85.31 98 ALA A C 1
ATOM 674 O O . ALA A 1 98 ? 4.148 -1.634 12.942 1.00 85.31 98 ALA A O 1
ATOM 675 N N . THR A 1 99 ? 5.497 -1.877 14.699 1.00 87.25 99 THR A N 1
ATOM 676 C CA . THR A 1 99 ? 4.448 -2.335 15.617 1.00 87.25 99 THR A CA 1
ATOM 677 C C . THR A 1 99 ? 4.277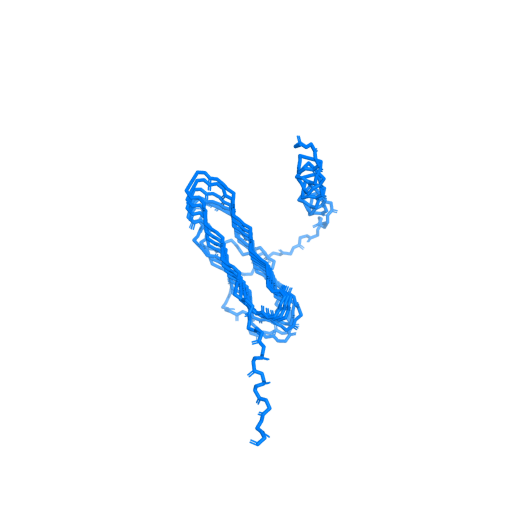 -1.339 16.753 1.00 87.25 99 THR A C 1
ATOM 679 O O . THR A 1 99 ? 5.243 -0.971 17.425 1.00 87.25 99 THR A O 1
ATOM 682 N N . GLY A 1 100 ? 3.044 -0.905 17.007 1.00 84.12 100 GLY A N 1
ATOM 683 C CA . GLY A 1 100 ? 2.788 0.119 18.011 1.00 84.12 100 GLY A CA 1
ATOM 684 C C . GLY A 1 100 ? 1.335 0.274 18.422 1.00 84.12 100 GLY A C 1
ATOM 685 O O . GLY A 1 100 ? 0.437 -0.358 17.884 1.00 84.12 100 GLY A O 1
ATOM 686 N N . HIS A 1 101 ? 1.107 1.128 19.419 1.00 77.81 101 HIS A N 1
ATOM 687 C CA . HIS A 1 101 ? -0.231 1.375 19.970 1.00 77.81 101 HIS A CA 1
ATOM 688 C C . HIS A 1 101 ? -0.766 2.788 19.654 1.00 77.81 101 HIS A C 1
ATOM 690 O O . HIS A 1 101 ? -1.932 3.054 19.926 1.00 77.81 101 HIS A O 1
ATOM 696 N N . ASN A 1 102 ? 0.048 3.673 19.059 1.00 78.38 102 ASN A N 1
ATOM 697 C CA . ASN A 1 102 ? -0.338 4.984 18.524 1.00 78.38 102 ASN A CA 1
ATOM 698 C C . ASN A 1 102 ? 0.186 5.118 17.083 1.00 78.38 102 ASN A C 1
ATOM 700 O O . ASN A 1 102 ? 1.310 5.566 16.873 1.00 78.38 102 ASN A O 1
ATOM 704 N N . ALA A 1 103 ? -0.621 4.714 16.103 1.00 75.75 103 ALA A N 1
ATOM 705 C CA . ALA A 1 103 ? -0.385 4.940 14.675 1.00 75.75 103 ALA A CA 1
ATOM 706 C C . ALA A 1 103 ? 1.041 4.597 14.195 1.00 75.75 103 ALA A C 1
ATOM 708 O O . ALA A 1 103 ? 1.781 5.483 13.764 1.00 75.75 103 ALA A O 1
ATOM 709 N N . PRO A 1 104 ? 1.459 3.321 14.291 1.00 78.94 104 PRO A N 1
ATOM 710 C CA . PRO A 1 104 ? 2.746 2.911 13.752 1.00 78.94 104 PRO A CA 1
ATOM 711 C C . PRO A 1 104 ? 2.782 3.094 12.230 1.00 78.94 104 PRO A C 1
ATOM 713 O O . PRO A 1 104 ? 1.773 2.890 11.553 1.00 78.94 104 PRO A O 1
ATOM 716 N N . SER A 1 105 ? 3.945 3.457 11.694 1.00 80.25 105 SER A N 1
ATOM 717 C CA . SER A 1 105 ? 4.130 3.720 10.267 1.00 80.25 105 SER A CA 1
ATOM 718 C C . SER A 1 105 ? 5.342 2.987 9.710 1.00 80.25 105 SER A C 1
ATOM 720 O O . SER A 1 105 ? 6.421 3.027 10.303 1.00 80.25 105 SER A O 1
ATOM 722 N N . SER A 1 106 ? 5.176 2.343 8.558 1.00 76.31 106 SER A N 1
ATOM 723 C CA . SER A 1 106 ? 6.269 1.747 7.795 1.00 76.31 106 SER A CA 1
ATOM 724 C C . SER A 1 106 ? 6.297 2.272 6.364 1.00 76.31 106 SER A C 1
ATOM 726 O O . SER A 1 106 ? 5.269 2.354 5.695 1.00 76.31 106 SER A O 1
ATOM 728 N N . VAL A 1 107 ? 7.488 2.647 5.895 1.00 86.19 107 VAL A N 1
ATOM 729 C CA . VAL A 1 107 ? 7.691 3.216 4.558 1.00 86.19 107 VAL A CA 1
ATOM 730 C C . VAL A 1 107 ? 8.868 2.539 3.870 1.00 86.19 107 VAL A C 1
ATOM 732 O O . VAL A 1 107 ? 9.971 2.429 4.421 1.00 86.19 107 VAL A O 1
ATOM 735 N N . LYS A 1 108 ? 8.645 2.106 2.629 1.00 79.62 108 LYS A N 1
ATOM 736 C CA . LYS A 1 108 ? 9.647 1.402 1.836 1.00 79.62 108 LYS A CA 1
ATOM 737 C C . LYS A 1 108 ? 9.621 1.810 0.368 1.00 79.62 108 LYS A C 1
ATOM 739 O O . LYS A 1 108 ? 8.581 1.760 -0.281 1.00 79.62 108 LYS A O 1
ATOM 744 N N . SER A 1 109 ? 10.801 2.086 -0.182 1.00 80.00 109 SER A N 1
ATOM 745 C CA . SER A 1 109 ? 10.968 2.351 -1.615 1.00 80.00 109 SER A CA 1
ATOM 746 C C . SER A 1 109 ? 12.074 1.485 -2.214 1.00 80.00 109 SER A C 1
ATOM 748 O O . SER A 1 109 ? 13.198 1.468 -1.705 1.00 80.00 109 SER A O 1
ATOM 750 N N . GLY A 1 110 ? 11.763 0.788 -3.309 1.00 77.00 110 GLY A N 1
ATOM 751 C CA . GLY A 1 110 ? 12.689 -0.067 -4.056 1.00 77.00 110 GLY A CA 1
ATOM 752 C C . GLY A 1 110 ? 11.997 -1.260 -4.737 1.00 77.00 110 GLY A C 1
ATOM 753 O O . GLY A 1 110 ? 10.849 -1.572 -4.429 1.00 77.00 110 GLY A O 1
ATOM 754 N N . PRO A 1 111 ? 12.664 -1.955 -5.677 1.00 75.94 111 PRO A N 1
ATOM 755 C CA . PRO A 1 111 ? 12.141 -3.199 -6.244 1.00 75.94 111 PRO A CA 1
ATOM 756 C C . PRO A 1 111 ? 11.853 -4.231 -5.144 1.00 75.94 111 PRO A C 1
ATOM 758 O O . PRO A 1 111 ? 12.723 -4.505 -4.321 1.00 75.94 111 PRO A O 1
ATOM 761 N N . GLY A 1 112 ? 10.646 -4.803 -5.129 1.00 78.06 112 GLY A N 1
ATOM 762 C CA . GLY A 1 112 ? 10.220 -5.748 -4.092 1.00 78.06 112 GLY A CA 1
ATOM 763 C C . GLY A 1 112 ? 10.071 -5.133 -2.695 1.00 78.06 112 GLY A C 1
ATOM 764 O O . GLY A 1 112 ? 10.162 -5.860 -1.708 1.00 78.06 112 GLY A O 1
ATOM 765 N N . ALA A 1 113 ? 9.877 -3.812 -2.599 1.00 84.69 113 ALA A N 1
ATOM 766 C CA . ALA A 1 113 ? 9.636 -3.119 -1.339 1.00 84.69 113 ALA A CA 1
ATOM 767 C C . ALA A 1 113 ? 8.499 -3.780 -0.546 1.00 84.69 113 ALA A C 1
ATOM 769 O O . ALA A 1 113 ? 7.382 -3.868 -1.047 1.00 84.69 113 ALA A O 1
ATOM 770 N N . SER A 1 114 ? 8.763 -4.191 0.697 1.00 90.31 114 SER A N 1
ATOM 771 C CA . SER A 1 114 ? 7.718 -4.600 1.637 1.00 90.31 114 SER A CA 1
ATOM 772 C C . SER A 1 114 ? 7.672 -3.688 2.863 1.00 90.31 114 SER A C 1
ATOM 774 O O . SER A 1 114 ? 8.716 -3.351 3.430 1.00 90.31 114 SER A O 1
ATOM 776 N N . ALA A 1 115 ? 6.465 -3.261 3.231 1.00 89.88 115 ALA A N 1
ATOM 777 C CA . ALA A 1 115 ? 6.181 -2.444 4.404 1.00 89.88 115 ALA A CA 1
ATOM 778 C C . ALA A 1 115 ? 5.052 -3.097 5.216 1.00 89.88 115 ALA A C 1
ATOM 780 O O . ALA A 1 115 ? 3.994 -3.393 4.657 1.00 89.88 115 ALA A O 1
ATOM 781 N N . ASP A 1 116 ? 5.275 -3.320 6.511 1.00 93.50 116 ASP A N 1
ATOM 782 C CA . ASP A 1 116 ? 4.282 -3.864 7.444 1.00 93.50 116 ASP A CA 1
ATOM 783 C C . ASP A 1 116 ? 4.076 -2.909 8.624 1.00 93.50 116 ASP A C 1
ATOM 785 O O . ASP A 1 116 ? 5.043 -2.390 9.196 1.00 93.50 116 ASP A O 1
ATOM 789 N N . ALA A 1 117 ? 2.824 -2.614 8.957 1.00 90.56 117 ALA A N 1
ATOM 790 C CA . ALA A 1 117 ? 2.472 -1.830 10.129 1.00 90.56 117 ALA A CA 1
ATOM 791 C C . ALA A 1 117 ? 1.331 -2.490 10.912 1.00 90.56 117 ALA A C 1
ATOM 793 O O . ALA A 1 117 ? 0.283 -2.824 10.356 1.00 90.56 117 ALA A O 1
ATOM 794 N N . SER A 1 118 ? 1.485 -2.609 12.233 1.00 92.31 118 SER A N 1
ATOM 795 C CA . SER A 1 118 ? 0.492 -3.260 13.095 1.00 92.31 118 SER A CA 1
ATOM 796 C C . SER A 1 118 ? 0.192 -2.450 14.352 1.00 92.31 118 SER A C 1
ATOM 798 O O . SER A 1 118 ? 1.083 -2.173 15.159 1.00 92.31 118 SER A O 1
ATOM 800 N N . GLY A 1 119 ? -1.074 -2.064 14.522 1.00 90.06 119 GLY A N 1
ATOM 801 C CA . GLY A 1 119 ? -1.545 -1.213 15.610 1.00 90.06 119 GLY A CA 1
ATOM 802 C C . GLY A 1 119 ? -2.766 -0.357 15.254 1.00 90.06 119 GLY A C 1
ATOM 803 O O . GLY A 1 119 ? -3.151 -0.255 14.090 1.00 90.06 119 GLY A O 1
ATOM 804 N N . PRO A 1 120 ? -3.393 0.314 16.237 1.00 86.94 120 PRO A N 1
ATOM 805 C CA . PRO A 1 120 ? -4.407 1.332 15.967 1.00 86.94 120 PRO A CA 1
ATOM 806 C C . PRO A 1 120 ? -3.829 2.450 15.091 1.00 86.94 120 PRO A C 1
ATOM 808 O O . PRO A 1 120 ? -2.816 3.044 15.454 1.00 86.94 120 PRO A O 1
ATOM 811 N N . GLY A 1 121 ? -4.466 2.737 13.955 1.00 86.31 121 GLY A N 1
ATOM 812 C CA . GLY A 1 121 ? -4.004 3.725 12.975 1.00 86.31 121 GLY A CA 1
ATOM 813 C C . GLY A 1 121 ? -2.754 3.309 12.193 1.00 86.31 121 GLY A C 1
ATOM 814 O O . GLY A 1 121 ? -2.056 4.179 11.675 1.00 86.31 121 GLY A O 1
ATOM 815 N N . ALA A 1 122 ? -2.428 2.012 12.148 1.00 90.50 122 ALA A N 1
ATOM 816 C CA . ALA A 1 122 ? -1.275 1.505 11.410 1.00 90.50 122 ALA A CA 1
ATOM 817 C C . ALA A 1 122 ? -1.288 1.950 9.942 1.00 90.50 122 ALA A C 1
ATOM 819 O O . ALA A 1 122 ? -2.317 1.861 9.276 1.00 90.50 122 ALA A O 1
ATOM 820 N N . SER A 1 123 ? -0.142 2.406 9.441 1.00 90.25 123 SER A N 1
ATOM 821 C CA . SER A 1 123 ? 0.007 2.902 8.071 1.00 90.25 123 SER A CA 1
ATOM 822 C C . SER A 1 123 ? 1.224 2.272 7.397 1.00 90.25 123 SER A C 1
ATOM 824 O O . SER A 1 123 ? 2.339 2.438 7.883 1.0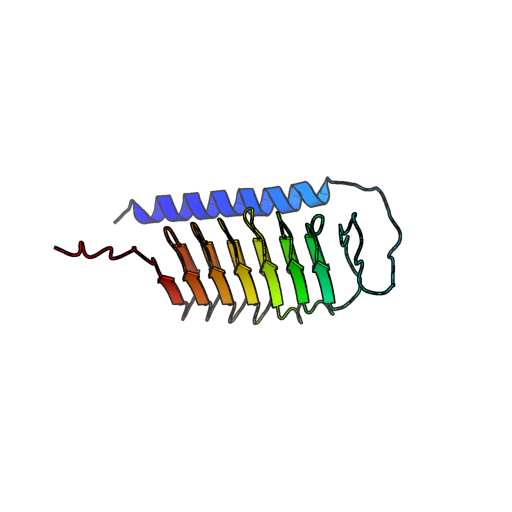0 90.25 123 SER A O 1
ATOM 826 N N . ALA A 1 124 ? 1.025 1.564 6.288 1.00 90.25 124 ALA A N 1
ATOM 827 C CA . ALA A 1 124 ? 2.097 0.932 5.522 1.00 90.25 124 ALA A CA 1
ATOM 828 C C . ALA A 1 124 ? 2.132 1.468 4.089 1.00 90.25 124 ALA A C 1
ATOM 830 O O . ALA A 1 124 ? 1.113 1.462 3.396 1.00 90.25 124 ALA A O 1
ATOM 831 N N . GLU A 1 125 ? 3.307 1.895 3.633 1.00 92.44 125 GLU A N 1
ATOM 832 C CA . GLU A 1 125 ? 3.512 2.448 2.294 1.00 92.44 125 GLU A CA 1
ATOM 833 C C . GLU A 1 125 ? 4.696 1.775 1.593 1.00 92.44 125 GLU A C 1
ATOM 835 O O . GLU A 1 125 ? 5.819 1.761 2.105 1.00 92.44 125 GLU A O 1
ATOM 840 N N . ALA A 1 126 ? 4.458 1.238 0.395 1.00 88.56 126 ALA A N 1
ATOM 841 C CA . ALA A 1 126 ? 5.483 0.592 -0.417 1.00 88.56 126 ALA A CA 1
ATOM 842 C C . ALA A 1 126 ? 5.442 1.066 -1.881 1.00 88.56 126 ALA A C 1
ATOM 844 O O . ALA A 1 126 ? 4.384 1.112 -2.507 1.00 88.56 126 ALA A O 1
ATOM 845 N N . SER A 1 127 ? 6.598 1.380 -2.468 1.00 87.44 127 SER A N 1
ATOM 846 C CA . SER A 1 127 ? 6.713 1.727 -3.895 1.00 87.44 127 SER A CA 1
ATOM 847 C C . SER A 1 127 ? 7.887 1.014 -4.558 1.00 87.44 127 SER A C 1
ATOM 849 O O . SER A 1 127 ? 8.961 0.855 -3.973 1.00 87.44 127 SER A O 1
ATOM 851 N N . GLY A 1 128 ? 7.667 0.592 -5.801 1.00 85.62 128 GLY A N 1
ATOM 852 C CA . GLY A 1 128 ? 8.600 -0.122 -6.659 1.00 85.62 128 GLY A CA 1
ATOM 853 C C . GLY A 1 128 ? 7.958 -1.359 -7.300 1.00 85.62 128 GLY A C 1
ATOM 854 O O . GLY A 1 128 ? 6.928 -1.844 -6.836 1.00 85.62 128 GLY A O 1
ATOM 855 N N . PRO A 1 129 ? 8.542 -1.911 -8.379 1.00 84.69 129 PRO A N 1
ATOM 856 C CA . PRO A 1 129 ? 8.006 -3.113 -9.015 1.00 84.69 129 PRO A CA 1
ATOM 857 C C . PRO A 1 129 ? 7.837 -4.256 -8.004 1.00 84.69 129 PRO A C 1
ATOM 859 O O . PRO A 1 129 ? 8.801 -4.623 -7.329 1.00 84.69 129 PRO A O 1
ATOM 862 N N . GLY A 1 130 ? 6.627 -4.811 -7.904 1.00 86.94 130 GLY A N 1
ATOM 863 C CA . GLY A 1 130 ? 6.284 -5.852 -6.929 1.00 86.94 130 GLY A CA 1
ATOM 864 C C . GLY A 1 130 ? 6.164 -5.373 -5.476 1.00 86.94 130 GLY A C 1
ATOM 865 O O . GLY A 1 130 ? 6.286 -6.194 -4.568 1.00 86.94 130 GLY A O 1
ATOM 866 N N . ALA A 1 131 ? 5.976 -4.071 -5.237 1.00 89.81 131 ALA A N 1
ATOM 867 C CA . ALA A 1 131 ? 5.805 -3.519 -3.896 1.00 89.81 131 ALA A CA 1
ATOM 868 C C . ALA A 1 131 ? 4.616 -4.145 -3.150 1.00 89.81 131 ALA A C 1
ATOM 870 O O . ALA A 1 131 ? 3.581 -4.444 -3.740 1.00 89.81 131 ALA A O 1
ATOM 871 N N . SER A 1 132 ? 4.754 -4.327 -1.841 1.00 93.69 132 SER A N 1
ATOM 872 C CA . SER A 1 132 ? 3.738 -4.915 -0.970 1.00 93.69 132 SER A CA 1
ATOM 873 C C . SER A 1 132 ? 3.593 -4.104 0.318 1.00 93.69 132 SER A C 1
ATOM 875 O O . SER A 1 132 ? 4.563 -3.930 1.050 1.00 93.69 132 SER A O 1
ATOM 877 N N . ALA A 1 133 ? 2.388 -3.624 0.609 1.00 93.50 133 ALA A N 1
ATOM 878 C CA . ALA A 1 133 ? 2.069 -2.901 1.837 1.00 93.50 133 ALA A CA 1
ATOM 879 C C . ALA A 1 133 ? 1.009 -3.660 2.639 1.00 93.50 133 ALA A C 1
ATOM 881 O O . ALA A 1 133 ? -0.039 -4.015 2.097 1.00 93.50 133 ALA A O 1
ATOM 882 N N . ILE A 1 134 ? 1.271 -3.900 3.922 1.00 96.31 134 ILE A N 1
ATOM 883 C CA . ILE A 1 134 ? 0.361 -4.603 4.829 1.00 96.31 134 ILE A CA 1
ATOM 884 C C . ILE A 1 134 ? 0.138 -3.747 6.072 1.00 96.31 134 ILE A C 1
ATOM 886 O O . ILE A 1 134 ? 1.084 -3.389 6.765 1.00 96.31 134 ILE A O 1
ATOM 890 N N . ALA A 1 135 ? -1.118 -3.426 6.372 1.00 93.12 135 ALA A N 1
ATOM 891 C CA . ALA A 1 135 ? -1.487 -2.695 7.578 1.00 93.12 135 ALA A CA 1
ATOM 892 C C . ALA A 1 135 ? -2.579 -3.434 8.358 1.00 93.12 135 ALA A C 1
ATOM 894 O O . ALA A 1 135 ? -3.581 -3.873 7.789 1.00 93.12 135 ALA A O 1
ATOM 895 N N . SER A 1 136 ? -2.426 -3.550 9.676 1.00 93.81 136 SER A N 1
ATOM 896 C CA . SER A 1 136 ? -3.389 -4.247 10.533 1.00 93.81 136 SER A CA 1
ATOM 897 C C . SER A 1 136 ? -3.742 -3.450 11.785 1.00 93.81 136 SER A C 1
ATOM 899 O O . SER A 1 136 ? -2.868 -2.935 12.478 1.00 93.81 136 SER A O 1
ATOM 901 N N . GLY A 1 137 ? -5.035 -3.374 12.095 1.00 91.31 137 GLY A N 1
ATOM 902 C CA . GLY A 1 137 ? -5.590 -2.687 13.257 1.00 91.31 137 GLY A CA 1
ATOM 903 C C . GLY A 1 137 ? -6.776 -1.774 12.915 1.00 91.31 137 GLY A C 1
ATOM 904 O O . GLY A 1 137 ? -7.111 -1.570 11.748 1.00 91.31 137 GLY A O 1
ATOM 905 N N . PRO A 1 138 ? -7.462 -1.215 13.927 1.00 89.75 138 PRO A N 1
ATOM 906 C CA . PRO A 1 138 ? -8.507 -0.219 13.698 1.00 89.75 138 PRO A CA 1
ATOM 907 C C . PRO A 1 138 ? -7.950 0.994 12.941 1.00 89.75 138 PRO A C 1
ATOM 909 O O . PRO A 1 138 ? -6.955 1.572 13.372 1.00 89.75 138 PRO A O 1
ATOM 912 N N . GLY A 1 139 ? -8.587 1.383 11.836 1.00 87.44 139 GLY A N 1
ATOM 913 C CA . GLY A 1 139 ? -8.134 2.482 10.976 1.00 87.44 139 GLY A CA 1
ATOM 914 C C . GLY A 1 139 ? -6.861 2.188 10.174 1.00 87.44 139 GLY A C 1
ATOM 915 O O . GLY A 1 139 ? -6.177 3.127 9.774 1.00 87.44 139 GLY A O 1
ATOM 916 N N . ALA A 1 140 ? -6.509 0.912 9.979 1.00 91.81 140 ALA A N 1
ATOM 917 C CA . ALA A 1 140 ? -5.327 0.521 9.217 1.00 91.81 140 ALA A CA 1
ATOM 918 C C . ALA A 1 140 ? -5.380 1.002 7.757 1.00 91.81 140 ALA A C 1
ATOM 920 O O . ALA A 1 140 ? -6.402 0.866 7.088 1.00 91.81 140 ALA A O 1
ATOM 921 N N . SER A 1 141 ? -4.262 1.517 7.252 1.00 91.19 141 SER A N 1
ATOM 922 C CA . SER A 1 141 ? -4.131 2.033 5.888 1.00 91.19 141 SER A CA 1
ATOM 923 C C . SER A 1 141 ? -2.922 1.426 5.181 1.00 91.19 141 SER A C 1
ATOM 925 O O . SER A 1 141 ? -1.806 1.523 5.682 1.00 91.19 141 SER A O 1
ATOM 927 N N . ALA A 1 142 ? -3.129 0.811 4.018 1.00 92.06 142 ALA A N 1
ATOM 928 C CA . ALA A 1 142 ? -2.057 0.235 3.206 1.00 92.06 142 ALA A CA 1
ATOM 929 C C . ALA A 1 142 ? -2.044 0.851 1.804 1.00 92.06 142 ALA A C 1
ATOM 931 O O . ALA A 1 142 ? -3.077 0.876 1.134 1.00 92.06 142 ALA A O 1
ATOM 932 N N . ILE A 1 143 ? -0.882 1.317 1.347 1.00 93.06 143 ILE A N 1
ATOM 933 C CA . ILE A 1 143 ? -0.713 1.923 0.024 1.00 93.06 143 ILE A CA 1
ATOM 934 C C . ILE A 1 143 ? 0.466 1.268 -0.691 1.00 93.06 143 ILE A C 1
ATOM 936 O O . ILE A 1 143 ? 1.589 1.275 -0.190 1.00 93.06 143 ILE A O 1
ATOM 940 N N . ALA A 1 144 ? 0.224 0.737 -1.888 1.00 88.75 144 ALA A N 1
ATOM 941 C CA . ALA A 1 144 ? 1.265 0.186 -2.747 1.00 88.75 144 ALA A CA 1
ATOM 942 C C . ALA A 1 144 ? 1.204 0.783 -4.161 1.00 88.75 144 ALA A C 1
ATOM 944 O O . ALA A 1 144 ? 0.132 0.968 -4.735 1.00 88.75 144 ALA A O 1
ATOM 945 N N . SER A 1 145 ? 2.349 1.099 -4.757 1.00 87.75 145 SER A N 1
ATOM 946 C CA . SER A 1 145 ? 2.419 1.656 -6.118 1.00 87.75 145 SER A CA 1
ATOM 947 C C . SER A 1 145 ? 3.432 0.915 -6.985 1.00 87.75 145 SER A C 1
ATOM 949 O O . SER A 1 145 ? 4.352 0.310 -6.442 1.00 87.75 145 SER A O 1
ATOM 951 N N . ASP A 1 146 ? 3.258 1.018 -8.311 1.00 89.75 146 ASP A N 1
ATOM 952 C CA . ASP A 1 146 ? 4.049 0.424 -9.408 1.00 89.75 146 ASP A CA 1
ATOM 953 C C . ASP A 1 146 ? 3.534 -0.948 -9.920 1.00 89.75 146 ASP A C 1
ATOM 955 O O . ASP A 1 146 ? 2.591 -1.520 -9.364 1.00 89.75 146 ASP A O 1
ATOM 959 N N . PRO A 1 147 ? 4.044 -1.478 -11.058 1.00 88.56 147 PRO A N 1
ATOM 960 C CA . PRO A 1 147 ? 3.570 -2.752 -11.596 1.00 88.56 147 PRO A CA 1
ATOM 961 C C . PRO A 1 147 ? 3.705 -3.904 -10.593 1.00 88.56 147 PRO A C 1
ATOM 963 O O . PRO A 1 147 ? 4.766 -4.096 -9.997 1.00 88.56 147 PRO A O 1
ATOM 966 N N . GLY A 1 148 ? 2.642 -4.697 -10.448 1.00 89.12 148 GLY A N 1
ATOM 967 C CA . GLY A 1 148 ? 2.573 -5.808 -9.495 1.00 89.12 148 GLY A CA 1
ATOM 968 C C . GLY A 1 148 ? 2.422 -5.391 -8.028 1.00 89.12 148 GLY A C 1
ATOM 969 O O . GLY A 1 148 ? 2.682 -6.216 -7.157 1.00 89.12 148 GLY A O 1
ATOM 970 N N . ALA A 1 149 ? 2.046 -4.139 -7.748 1.00 91.94 149 ALA A N 1
ATOM 971 C CA . ALA A 1 149 ? 1.828 -3.649 -6.391 1.00 91.94 149 ALA A CA 1
ATOM 972 C C . ALA A 1 149 ? 0.670 -4.363 -5.669 1.00 91.94 149 ALA A C 1
ATOM 974 O O . ALA A 1 149 ? -0.395 -4.573 -6.249 1.00 91.94 149 ALA A O 1
ATOM 975 N N . SER A 1 150 ? 0.841 -4.664 -4.383 1.00 94.25 150 SER A N 1
ATOM 976 C CA . SER A 1 150 ? -0.181 -5.284 -3.538 1.00 94.25 150 SER A CA 1
ATOM 977 C C . SER A 1 150 ? -0.373 -4.511 -2.235 1.00 94.25 150 SER A C 1
ATOM 979 O O . SER A 1 150 ? 0.592 -4.262 -1.518 1.00 94.25 150 SER A O 1
ATOM 981 N N . ALA A 1 151 ? -1.608 -4.135 -1.909 1.00 93.69 151 ALA A N 1
ATOM 982 C CA . ALA A 1 151 ? -1.946 -3.467 -0.654 1.00 93.69 151 ALA A CA 1
ATOM 983 C C . ALA A 1 151 ? -3.001 -4.268 0.113 1.00 93.69 151 ALA A C 1
ATOM 985 O O . ALA A 1 151 ? -4.061 -4.576 -0.429 1.00 93.69 151 ALA A O 1
ATOM 986 N N . ILE A 1 152 ? -2.732 -4.583 1.378 1.00 96.31 152 ILE A N 1
ATOM 987 C CA . ILE A 1 152 ? -3.650 -5.322 2.248 1.00 96.31 152 ILE A CA 1
ATOM 988 C C . ILE A 1 152 ? -3.838 -4.540 3.543 1.00 96.31 152 ILE A C 1
ATOM 990 O O . ILE A 1 152 ? -2.886 -4.312 4.282 1.00 96.31 152 ILE A O 1
ATOM 994 N N . ALA A 1 153 ? -5.076 -4.167 3.850 1.00 93.56 153 ALA A N 1
ATOM 995 C CA . ALA A 1 153 ? -5.427 -3.527 5.110 1.00 93.56 153 ALA A CA 1
ATOM 996 C C . ALA A 1 153 ? -6.486 -4.349 5.851 1.00 93.56 153 ALA A C 1
ATOM 998 O O . ALA A 1 153 ? -7.471 -4.785 5.258 1.00 93.56 153 ALA A O 1
ATOM 999 N N . SER A 1 154 ? -6.305 -4.575 7.151 1.00 94.12 154 SER A N 1
ATOM 1000 C CA . SER A 1 154 ? -7.231 -5.376 7.962 1.00 94.12 154 SER A CA 1
ATOM 1001 C C . SER A 1 154 ? -7.613 -4.677 9.258 1.00 94.12 154 SER A C 1
ATOM 1003 O O . SER A 1 154 ? -6.752 -4.236 10.011 1.00 94.12 154 SER A O 1
ATOM 1005 N N . GLY A 1 155 ? -8.910 -4.634 9.556 1.00 92.00 155 GLY A N 1
ATOM 1006 C CA . GLY A 1 155 ? -9.460 -4.071 10.787 1.00 92.00 155 GLY A CA 1
ATOM 1007 C C . GLY A 1 155 ? -10.673 -3.169 10.544 1.00 92.00 155 GLY A C 1
ATOM 1008 O O . GLY A 1 155 ? -11.000 -2.840 9.403 1.00 92.00 155 GLY A O 1
ATOM 1009 N N . PRO A 1 156 ? -11.389 -2.769 11.608 1.00 89.50 156 PRO A N 1
ATOM 1010 C CA . PRO A 1 156 ? -12.493 -1.825 11.483 1.00 89.50 156 PRO A CA 1
ATOM 1011 C C . PRO A 1 156 ? -12.013 -0.507 10.867 1.00 89.50 156 PRO A C 1
ATOM 1013 O O . PRO A 1 156 ? -11.072 0.102 11.373 1.00 89.50 156 PRO A O 1
ATOM 1016 N N . GLY A 1 157 ? -12.658 -0.068 9.785 1.00 87.06 157 GLY A N 1
ATOM 1017 C CA . GLY A 1 157 ? -12.272 1.155 9.074 1.00 87.06 157 GLY A CA 1
ATOM 1018 C C . GLY A 1 157 ? -10.964 1.045 8.285 1.00 87.06 157 GLY A C 1
ATOM 1019 O O . GLY A 1 157 ? -10.340 2.071 8.035 1.00 87.06 157 GLY A O 1
ATOM 1020 N N . ALA A 1 158 ? -10.537 -0.170 7.927 1.00 91.25 158 ALA A N 1
ATOM 1021 C CA . ALA A 1 158 ? -9.354 -0.384 7.105 1.00 91.25 158 ALA A CA 1
ATOM 1022 C C . ALA A 1 158 ? -9.538 0.109 5.657 1.00 91.25 158 ALA A C 1
ATOM 1024 O O . ALA A 1 158 ? -10.614 -0.038 5.071 1.00 91.25 158 ALA A O 1
ATOM 1025 N N . SER A 1 159 ? -8.464 0.631 5.064 1.00 89.69 159 SER A N 1
ATOM 1026 C CA . SER A 1 159 ? -8.405 1.085 3.670 1.00 89.69 159 SER A CA 1
ATOM 1027 C C . SER A 1 159 ? -7.131 0.609 2.978 1.00 89.69 159 SER A C 1
ATOM 1029 O O . SER A 1 159 ? -6.041 0.725 3.531 1.00 89.69 159 SER A O 1
ATOM 1031 N N . ALA A 1 160 ? -7.262 0.097 1.756 1.00 91.62 160 ALA A N 1
ATOM 1032 C CA . ALA A 1 160 ? -6.139 -0.349 0.940 1.00 91.62 160 ALA A CA 1
ATOM 1033 C C . ALA A 1 160 ? -6.202 0.290 -0.450 1.00 91.62 160 ALA A C 1
ATOM 1035 O O . ALA A 1 160 ? -7.261 0.291 -1.081 1.00 91.62 160 ALA A O 1
ATOM 1036 N N . GLU A 1 161 ? -5.069 0.789 -0.937 1.00 91.38 161 GLU A N 1
ATOM 1037 C CA . GLU A 1 161 ? -4.932 1.372 -2.271 1.00 91.38 161 GLU A CA 1
ATOM 1038 C C . GLU A 1 161 ? -3.716 0.780 -2.987 1.00 91.38 161 GLU A C 1
ATOM 1040 O O . GLU A 1 161 ? -2.605 0.786 -2.462 1.00 91.38 161 GLU A O 1
ATOM 1045 N N . ALA A 1 162 ? -3.916 0.279 -4.207 1.00 90.44 162 ALA A N 1
ATOM 1046 C CA . ALA A 1 162 ? -2.837 -0.235 -5.041 1.00 90.44 162 ALA A CA 1
ATOM 1047 C C . ALA A 1 162 ? -2.924 0.346 -6.454 1.00 90.44 162 ALA A C 1
ATOM 1049 O O . ALA A 1 162 ? -3.993 0.340 -7.067 1.00 90.44 162 ALA A O 1
ATOM 1050 N N . SER A 1 163 ? -1.805 0.850 -6.977 1.00 87.56 163 SER A N 1
ATOM 1051 C CA . SER A 1 163 ? -1.750 1.521 -8.281 1.00 87.56 163 SER A CA 1
ATOM 1052 C C . SER A 1 163 ? -0.667 0.940 -9.182 1.00 87.56 163 SER A C 1
ATOM 1054 O O . SER A 1 163 ? 0.503 0.947 -8.826 1.00 87.56 163 SER A O 1
ATOM 1056 N N . GLY A 1 164 ? -1.036 0.505 -10.389 1.00 88.88 164 GLY A N 1
ATOM 1057 C CA . GLY A 1 164 ? -0.099 0.007 -11.400 1.00 88.88 164 GLY A CA 1
ATOM 1058 C C . GLY A 1 164 ? -0.665 -1.158 -12.222 1.00 88.88 164 GLY A C 1
ATOM 1059 O O . GLY A 1 164 ? -1.701 -1.728 -11.873 1.00 88.88 164 GLY A O 1
ATOM 1060 N N . PRO A 1 165 ? -0.017 -1.536 -13.338 1.00 85.00 165 PRO A N 1
ATOM 1061 C CA . PRO A 1 165 ? -0.366 -2.748 -14.074 1.00 85.00 165 PRO A CA 1
ATOM 1062 C C . PRO A 1 165 ? -0.280 -3.986 -13.173 1.00 85.00 165 PRO A C 1
ATOM 1064 O O . PRO A 1 165 ? 0.766 -4.249 -12.585 1.00 85.00 165 PRO A O 1
ATOM 1067 N N . GLY A 1 166 ? -1.368 -4.753 -13.077 1.00 89.06 166 GLY A N 1
ATOM 1068 C CA . GLY A 1 166 ? -1.423 -5.949 -12.229 1.00 89.06 166 GLY A CA 1
ATOM 1069 C C . GLY A 1 166 ? -1.482 -5.662 -10.725 1.00 89.06 166 GLY A C 1
ATOM 1070 O O . GLY A 1 166 ? -1.176 -6.560 -9.950 1.00 89.06 166 GLY A O 1
ATOM 1071 N N . ALA A 1 167 ? -1.838 -4.438 -10.322 1.00 91.19 167 ALA A N 1
ATOM 1072 C CA . ALA A 1 167 ? -1.976 -4.084 -8.917 1.00 91.19 167 ALA A CA 1
ATOM 1073 C C . ALA A 1 167 ? -3.246 -4.677 -8.275 1.00 91.19 167 ALA A C 1
ATOM 1075 O O . ALA A 1 167 ? -4.283 -4.803 -8.934 1.00 91.19 167 ALA A O 1
ATOM 1076 N N . SER A 1 168 ? -3.172 -4.996 -6.982 1.00 90.19 168 SER A N 1
ATOM 1077 C CA . SER A 1 168 ? -4.274 -5.545 -6.181 1.00 90.19 168 SER A CA 1
ATOM 1078 C C . SER A 1 168 ? -4.384 -4.853 -4.826 1.00 90.19 168 SER A C 1
ATOM 1080 O O . SER A 1 168 ? -3.381 -4.659 -4.147 1.00 90.19 168 SER A O 1
ATOM 1082 N N . ALA A 1 169 ? -5.604 -4.514 -4.412 1.00 92.62 169 ALA A N 1
ATOM 1083 C CA . ALA A 1 169 ? -5.876 -3.925 -3.106 1.00 92.62 169 ALA A CA 1
ATOM 1084 C C . ALA A 1 169 ? -6.998 -4.689 -2.400 1.00 92.62 169 ALA A C 1
ATOM 1086 O O . ALA A 1 169 ? -8.059 -4.906 -2.987 1.00 92.62 169 ALA A O 1
ATOM 1087 N N . GLU A 1 170 ? -6.774 -5.062 -1.143 1.00 93.69 170 GLU A N 1
ATOM 1088 C CA . GLU A 1 170 ? -7.750 -5.756 -0.307 1.00 93.69 170 GLU A CA 1
ATOM 1089 C C . GLU A 1 170 ? -7.890 -5.057 1.045 1.00 93.69 170 GLU A C 1
ATOM 1091 O O . GLU A 1 170 ? -6.926 -4.899 1.790 1.00 93.69 170 GLU A O 1
ATOM 1096 N N . ALA A 1 171 ? -9.115 -4.653 1.380 1.00 91.19 171 ALA A N 1
ATOM 1097 C CA . ALA A 1 171 ? -9.450 -4.110 2.689 1.00 91.19 171 ALA A CA 1
ATOM 1098 C C . ALA A 1 171 ? -10.456 -5.039 3.375 1.00 91.19 171 ALA A C 1
ATOM 1100 O O . ALA A 1 171 ? -11.585 -5.205 2.912 1.00 91.19 171 ALA A O 1
ATOM 1101 N N . SER A 1 172 ? -10.045 -5.650 4.484 1.00 90.50 172 SER A N 1
ATOM 1102 C CA . SER A 1 172 ? -10.894 -6.516 5.299 1.00 90.50 172 SER A CA 1
ATOM 1103 C C . SER A 1 172 ? -11.412 -5.750 6.510 1.00 90.50 172 SER A C 1
ATOM 1105 O O . SER A 1 172 ? -10.694 -5.555 7.492 1.00 90.50 172 SER A O 1
ATOM 1107 N N . SER A 1 173 ? -12.682 -5.348 6.468 1.00 80.44 173 SER A N 1
ATOM 1108 C CA . SER A 1 173 ? -13.378 -4.857 7.656 1.00 80.44 173 SER A CA 1
ATOM 1109 C C . SER A 1 173 ? -13.883 -6.043 8.474 1.00 80.44 173 SER A C 1
ATOM 1111 O O . SER A 1 173 ? -14.750 -6.796 8.029 1.00 80.44 173 SER A O 1
ATOM 1113 N N . LEU A 1 174 ? -13.366 -6.204 9.693 1.00 64.56 174 LEU A N 1
ATOM 1114 C CA . LEU A 1 174 ? -14.003 -7.048 10.700 1.00 64.56 174 LEU A CA 1
ATOM 1115 C C . LEU A 1 174 ? -15.212 -6.282 11.255 1.00 64.56 174 LEU A C 1
ATOM 1117 O O . LEU A 1 174 ? -15.173 -5.766 12.371 1.00 64.56 174 LEU A O 1
ATOM 1121 N N . GLU A 1 175 ? -16.282 -6.159 10.466 1.00 58.62 175 GLU A N 1
ATOM 1122 C CA . GLU A 1 175 ? -17.570 -5.769 11.031 1.00 58.62 175 GLU A CA 1
ATOM 1123 C C . GLU A 1 175 ? -17.971 -6.850 12.031 1.00 58.62 175 GLU A C 1
ATOM 1125 O O . GLU A 1 175 ? -18.162 -8.020 11.693 1.00 58.62 175 GLU A O 1
ATOM 1130 N N . GLN A 1 176 ? -18.040 -6.463 13.300 1.00 54.09 176 GLN A N 1
ATOM 1131 C CA . GLN A 1 176 ? -18.441 -7.342 14.378 1.00 54.09 176 GLN A CA 1
ATOM 1132 C C . GLN A 1 176 ? -19.889 -7.766 14.128 1.00 54.09 176 GLN A C 1
ATOM 1134 O O . GLN A 1 176 ? -20.827 -7.047 14.470 1.00 54.09 176 GLN A O 1
ATOM 1139 N N . THR A 1 177 ? -20.086 -8.944 13.527 1.00 45.72 177 THR A N 1
ATOM 1140 C CA . THR A 1 177 ? -21.399 -9.582 13.421 1.00 45.72 177 THR A CA 1
ATOM 1141 C C . THR A 1 177 ? -21.798 -10.058 14.820 1.00 45.72 177 THR A C 1
ATOM 1143 O O . THR A 1 177 ? -21.764 -11.246 15.146 1.00 45.72 177 THR A O 1
ATOM 1146 N N . ALA A 1 178 ? -22.136 -9.123 15.703 1.00 49.00 178 ALA A N 1
ATOM 1147 C CA . ALA A 1 178 ? -22.852 -9.422 16.923 1.00 49.00 178 ALA A CA 1
ATOM 1148 C C . ALA A 1 178 ? -24.254 -9.875 16.502 1.00 49.00 178 ALA A C 1
ATOM 1150 O O . ALA A 1 178 ? -25.176 -9.075 16.372 1.00 49.00 178 ALA A O 1
ATOM 1151 N N . ARG A 1 179 ? -24.411 -11.174 16.220 1.00 46.12 179 ARG A N 1
ATOM 1152 C CA . ARG A 1 179 ? -25.738 -11.788 16.185 1.00 46.12 179 ARG A CA 1
ATOM 1153 C C . ARG A 1 179 ? -26.275 -11.667 17.615 1.00 46.12 179 ARG A C 1
ATOM 1155 O O . ARG A 1 179 ? -25.625 -12.203 18.515 1.00 46.12 179 ARG A O 1
ATOM 1162 N N . PRO A 1 180 ? -27.392 -10.964 17.866 1.00 50.41 180 PRO A N 1
ATOM 1163 C CA . PRO A 1 180 ? -28.000 -11.019 19.182 1.00 50.41 180 PRO A CA 1
ATOM 1164 C C . PRO A 1 180 ? -28.410 -12.472 19.438 1.00 50.41 180 PRO A C 1
ATOM 1166 O O . PRO A 1 180 ? -29.083 -13.089 18.610 1.00 50.41 180 PRO A O 1
ATOM 1169 N N . LEU A 1 181 ? -27.954 -13.029 20.560 1.00 46.22 181 LEU A N 1
ATOM 1170 C CA . LEU A 1 181 ? -28.535 -14.245 21.114 1.00 46.22 181 LEU A CA 1
ATOM 1171 C C . LEU A 1 181 ? -29.914 -13.845 21.641 1.00 46.22 181 LEU A C 1
ATOM 1173 O O . LEU A 1 181 ? -30.006 -13.200 22.684 1.00 46.22 181 LEU A O 1
ATOM 1177 N N . ASN A 1 182 ? -30.954 -14.146 20.867 1.00 60.03 182 ASN A N 1
ATOM 1178 C CA . ASN A 1 182 ? -32.318 -14.231 21.376 1.00 60.03 182 ASN A CA 1
ATOM 1179 C C . ASN A 1 182 ? -32.624 -15.694 21.679 1.00 60.03 182 ASN A C 1
ATOM 1181 O O . ASN A 1 182 ? -32.399 -16.515 20.760 1.00 60.03 182 ASN A O 1
#